Protein AF-A0A2D7UW13-F1 (afdb_monomer_lite)

pLDDT: mean 79.82, std 12.28, range [45.53, 96.19]

Foldseek 3Di:
DPLLPPQDKDWDWDCWPNDTFIWIDDSLAIAGPPCNPLVVLVVCVVVVHDRTLSNVLRVLSVLCVVVVQNLVQQQPDADDDPVVLVVLVVQLVCCVPVVDRPGPPVDDSVSSNSNSCNSVSDDVVVSNSSNNRD

Radius of gyration: 15.37 Å; chains: 1; bounding box: 37×36×39 Å

Sequence (134 aa):
MAWYDGVADSNFDVDCEGQRHTICWSNGEVVLKHHPDVQAEKTLVALGGRKPRCLEIFELWELAVSDGGFIEEWAPWYEADHQRRWWLKTALERLRSEGVQDFLFDLSRERAVRMGEVVTTLPHEFLDRAMATV

Secondary structure (DSSP, 8-state):
--TTTTPPPEEEEEEETTEEEEEEEETTEEEETT---HHHHHHHHHTTPPPPHHHHHHHHHHHHHHHSHHHHHHSSSSS--HHHHHHHHHHHHHHHHT----S-TTS-HHHHHHHHHHHHHS-HHHHHHHHTT-

Structure (mmCIF, N/CA/C/O backbone):
data_AF-A0A2D7UW13-F1
#
_entry.id   AF-A0A2D7UW13-F1
#
loop_
_atom_site.group_PDB
_atom_site.id
_atom_site.type_symbol
_atom_site.label_atom_id
_atom_site.label_alt_id
_atom_site.label_comp_id
_atom_site.label_asym_id
_atom_site.label_entity_id
_atom_site.label_seq_id
_atom_site.pdbx_PDB_ins_code
_atom_site.Cartn_x
_atom_site.Cartn_y
_atom_site.Cartn_z
_atom_site.occupancy
_atom_site.B_iso_or_equiv
_atom_site.auth_seq_id
_atom_site.auth_comp_id
_atom_site.auth_asym_id
_atom_site.auth_atom_id
_atom_site.pdbx_PDB_model_num
ATOM 1 N N . MET A 1 1 ? 18.816 10.238 6.638 1.00 60.81 1 MET A N 1
ATOM 2 C CA . MET A 1 1 ? 17.389 10.536 6.853 1.00 60.81 1 MET A CA 1
ATOM 3 C C . MET A 1 1 ? 16.616 9.425 6.196 1.00 60.81 1 MET A C 1
ATOM 5 O O . MET A 1 1 ? 17.061 8.955 5.151 1.00 60.81 1 MET A O 1
ATOM 9 N N . ALA A 1 2 ? 15.564 8.940 6.844 1.00 72.31 2 ALA A N 1
ATOM 10 C CA . ALA A 1 2 ? 14.667 8.008 6.188 1.00 72.31 2 ALA A CA 1
ATOM 11 C C . ALA A 1 2 ? 13.949 8.750 5.059 1.00 72.31 2 ALA A C 1
ATOM 13 O O . ALA A 1 2 ? 13.701 9.951 5.162 1.00 72.31 2 ALA A O 1
ATOM 14 N N . TRP A 1 3 ? 13.615 8.038 3.988 1.00 72.12 3 TRP A N 1
ATOM 15 C CA . TRP A 1 3 ? 12.959 8.634 2.829 1.00 72.12 3 TRP A CA 1
ATOM 16 C C . TRP A 1 3 ? 11.585 9.223 3.163 1.00 72.12 3 TRP A C 1
ATOM 18 O O . TRP A 1 3 ? 11.058 9.942 2.347 1.00 72.12 3 TRP A O 1
ATOM 28 N N . TYR A 1 4 ? 10.981 8.939 4.320 1.00 77.62 4 TYR A N 1
ATOM 29 C CA . TYR A 1 4 ? 9.686 9.487 4.742 1.00 77.62 4 TYR A CA 1
ATOM 30 C C . TYR A 1 4 ? 9.804 10.664 5.730 1.00 77.62 4 TYR A C 1
ATOM 32 O O . TYR A 1 4 ? 8.785 11.209 6.159 1.00 77.62 4 TYR A O 1
ATOM 40 N N . ASP A 1 5 ? 11.020 11.060 6.123 1.00 77.56 5 ASP A N 1
ATOM 41 C CA . ASP A 1 5 ? 11.228 12.143 7.088 1.00 77.56 5 ASP A CA 1
ATOM 42 C C . ASP A 1 5 ? 10.740 13.483 6.503 1.00 77.56 5 ASP A C 1
ATOM 44 O O . ASP A 1 5 ? 11.258 13.965 5.498 1.00 77.56 5 ASP A O 1
ATOM 48 N N . GLY A 1 6 ? 9.759 14.116 7.155 1.00 73.75 6 GLY A N 1
ATOM 49 C CA . GLY A 1 6 ? 9.213 15.414 6.732 1.00 73.75 6 GLY A CA 1
ATOM 50 C C . GLY A 1 6 ? 8.038 15.343 5.748 1.00 73.75 6 GLY A C 1
ATOM 51 O O . GLY A 1 6 ? 7.493 16.391 5.397 1.00 73.75 6 GLY A O 1
ATOM 52 N N . VAL A 1 7 ? 7.593 14.144 5.352 1.00 76.69 7 VAL A N 1
ATOM 53 C CA . VAL A 1 7 ? 6.324 13.968 4.627 1.00 76.69 7 VAL A CA 1
ATOM 54 C C . VAL A 1 7 ? 5.146 14.091 5.597 1.00 76.69 7 VAL A C 1
ATOM 56 O O . VAL A 1 7 ? 5.133 13.462 6.650 1.00 76.69 7 VAL A O 1
ATOM 59 N N . ALA A 1 8 ? 4.115 14.856 5.232 1.00 81.00 8 ALA A N 1
ATOM 60 C CA . ALA A 1 8 ? 2.897 14.965 6.034 1.00 81.00 8 ALA A CA 1
ATOM 61 C C . ALA A 1 8 ? 1.974 13.736 5.910 1.00 81.00 8 ALA A C 1
ATOM 63 O O . ALA A 1 8 ? 1.755 13.214 4.810 1.00 81.00 8 ALA A O 1
ATOM 64 N N . ASP A 1 9 ? 1.323 13.372 7.017 1.00 86.69 9 ASP A N 1
ATOM 65 C CA . ASP A 1 9 ? 0.338 12.287 7.095 1.00 86.69 9 ASP A CA 1
ATOM 66 C C . ASP A 1 9 ? -0.811 12.448 6.099 1.00 86.69 9 ASP A C 1
ATOM 68 O O . ASP A 1 9 ? -1.413 13.524 5.978 1.00 86.69 9 ASP A O 1
ATOM 72 N N . SER A 1 10 ? -1.165 11.360 5.416 1.00 86.19 10 SER A N 1
ATOM 73 C CA . SER A 1 10 ? -2.246 11.326 4.424 1.00 86.19 10 SER A CA 1
ATOM 74 C C . SER A 1 10 ? -3.387 10.441 4.883 1.00 86.19 10 SER A C 1
ATOM 76 O O . SER A 1 10 ? -3.158 9.424 5.523 1.00 86.19 10 SER A O 1
ATOM 78 N N . ASN A 1 11 ? -4.622 10.790 4.537 1.00 90.19 11 ASN A N 1
ATOM 79 C CA . ASN A 1 11 ? -5.783 9.956 4.825 1.00 90.19 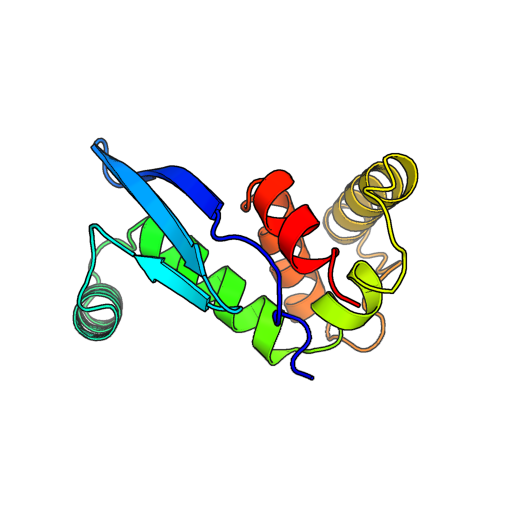11 ASN A CA 1
ATOM 80 C C . ASN A 1 11 ? -6.592 9.748 3.554 1.00 90.19 11 ASN A C 1
ATOM 82 O O . ASN A 1 11 ? -6.757 10.678 2.768 1.00 90.19 11 ASN A O 1
ATOM 86 N N . PHE A 1 12 ? -7.142 8.552 3.387 1.00 88.88 12 PHE A N 1
ATOM 87 C CA . PHE A 1 12 ? -8.101 8.276 2.329 1.00 88.88 12 PHE A CA 1
ATOM 88 C C . PHE A 1 12 ? -9.109 7.225 2.773 1.00 88.88 12 PHE A C 1
ATOM 90 O O . PHE A 1 12 ? -8.833 6.391 3.637 1.00 88.88 12 PHE A O 1
ATOM 97 N N . ASP A 1 13 ? -10.285 7.282 2.162 1.00 91.94 13 ASP A N 1
ATOM 98 C CA . ASP A 1 13 ? -11.377 6.376 2.474 1.00 91.94 13 ASP A CA 1
ATOM 99 C C . ASP A 1 13 ? -11.462 5.239 1.464 1.00 91.94 13 ASP A C 1
ATOM 101 O O . ASP A 1 13 ? -11.277 5.434 0.261 1.00 91.94 13 ASP A O 1
ATOM 105 N N . VAL A 1 14 ? -11.826 4.063 1.958 1.00 90.69 14 VAL A N 1
ATOM 106 C CA . VAL A 1 14 ? -12.067 2.868 1.155 1.00 90.69 14 VAL A CA 1
ATOM 107 C C . VAL A 1 14 ? -13.407 2.255 1.525 1.00 90.69 14 VAL A C 1
ATOM 109 O O . VAL A 1 14 ? -13.835 2.319 2.677 1.00 90.69 14 VAL A O 1
ATOM 112 N N . ASP A 1 15 ? -14.067 1.652 0.541 1.00 92.50 15 ASP A N 1
ATOM 113 C CA . ASP A 1 15 ? -15.203 0.774 0.803 1.00 92.50 15 ASP A CA 1
ATOM 114 C C . ASP A 1 15 ? -14.669 -0.580 1.282 1.00 92.50 15 ASP A C 1
ATOM 116 O O . ASP A 1 15 ? -14.005 -1.312 0.541 1.00 92.50 15 ASP A O 1
ATOM 120 N N . CYS A 1 16 ? -14.907 -0.874 2.553 1.00 93.00 16 CYS A N 1
ATOM 121 C CA . CYS A 1 16 ? -14.487 -2.083 3.224 1.00 93.00 16 CYS A CA 1
ATOM 122 C C . CYS A 1 16 ? -15.732 -2.788 3.757 1.00 93.00 16 CYS A C 1
ATOM 124 O O . CYS A 1 16 ? -16.351 -2.350 4.720 1.00 93.00 16 CYS A O 1
ATOM 126 N N . GLU A 1 17 ? -16.115 -3.878 3.091 1.00 89.00 17 GLU A N 1
ATOM 127 C CA . GLU A 1 17 ? -17.275 -4.694 3.476 1.00 89.00 17 GLU A CA 1
ATOM 128 C C . GLU A 1 17 ? -18.607 -3.915 3.527 1.00 89.00 17 GLU A C 1
ATOM 130 O O . GLU A 1 17 ? -19.511 -4.253 4.289 1.00 89.00 17 GLU A O 1
ATOM 135 N N . GLY A 1 18 ? -18.759 -2.889 2.680 1.00 89.44 18 GLY A N 1
ATOM 136 C CA . GLY A 1 18 ? -19.953 -2.044 2.634 1.00 89.44 18 GLY A CA 1
ATOM 137 C C . GLY A 1 18 ? -19.938 -0.897 3.647 1.00 89.44 18 GLY A C 1
ATOM 138 O O . GLY A 1 18 ? -20.933 -0.179 3.768 1.00 89.44 18 GLY A O 1
ATOM 139 N N . GLN A 1 19 ? -18.833 -0.711 4.374 1.00 92.88 19 GLN A N 1
ATOM 140 C CA . GLN A 1 19 ? -18.602 0.419 5.268 1.00 92.88 19 GLN A CA 1
ATOM 141 C C . GLN A 1 19 ? -17.433 1.270 4.778 1.00 92.88 19 GLN A C 1
ATOM 143 O O . GLN A 1 19 ? -16.452 0.777 4.227 1.00 92.88 19 GLN A O 1
ATOM 148 N N . ARG A 1 20 ? -17.529 2.584 4.993 1.00 94.88 20 ARG A N 1
ATOM 149 C CA . ARG A 1 20 ? -16.456 3.514 4.640 1.00 94.88 20 ARG A CA 1
ATOM 150 C C . ARG A 1 20 ? -15.410 3.524 5.749 1.00 94.88 20 ARG A C 1
ATOM 152 O O . ARG A 1 20 ? -15.687 4.022 6.836 1.00 94.88 20 ARG A O 1
ATOM 159 N N . HIS A 1 21 ? -14.226 2.991 5.471 1.00 95.69 21 HIS A N 1
ATOM 160 C CA . HIS A 1 21 ? -13.099 2.980 6.402 1.00 95.69 21 HIS A CA 1
ATOM 161 C C . HIS A 1 21 ? -12.035 3.981 5.966 1.00 95.69 21 HIS A C 1
ATOM 163 O O . HIS A 1 21 ? -11.656 4.026 4.799 1.00 95.69 21 HIS A O 1
ATOM 169 N N . THR A 1 22 ? -11.497 4.731 6.921 1.00 93.94 22 THR A N 1
ATOM 170 C CA . THR A 1 22 ? -10.343 5.607 6.699 1.00 93.94 22 THR A CA 1
ATOM 171 C C . THR A 1 22 ? -9.042 4.854 6.951 1.00 93.94 22 THR A C 1
ATOM 173 O O . THR A 1 22 ? -8.852 4.260 8.020 1.00 93.94 22 THR A O 1
ATOM 176 N N . ILE A 1 23 ? -8.137 4.935 5.980 1.00 93.00 23 ILE A N 1
ATOM 177 C CA . ILE A 1 23 ? -6.748 4.484 6.048 1.00 93.00 23 ILE A CA 1
ATOM 178 C C . ILE A 1 23 ? -5.857 5.718 6.179 1.00 93.00 23 ILE A C 1
ATOM 180 O O . ILE A 1 23 ? -6.089 6.727 5.513 1.00 93.00 23 ILE A O 1
ATOM 184 N N . CYS A 1 24 ? -4.853 5.643 7.049 1.00 91.75 24 CYS A N 1
ATOM 185 C CA . CYS A 1 24 ? -3.882 6.710 7.251 1.00 91.75 24 CYS A CA 1
ATOM 186 C C . CYS A 1 24 ? -2.505 6.250 6.788 1.00 91.75 24 CYS A C 1
ATOM 188 O O . CYS A 1 24 ? -2.118 5.117 7.035 1.00 91.75 24 CYS A O 1
ATOM 190 N N . TRP A 1 25 ? -1.760 7.137 6.154 1.00 88.75 25 TRP A N 1
ATOM 191 C CA . TRP A 1 25 ? -0.333 6.999 5.937 1.00 88.75 25 TRP A CA 1
ATOM 192 C C . TRP A 1 25 ? 0.400 7.930 6.886 1.00 88.75 25 TRP A C 1
ATOM 194 O O . TRP A 1 25 ? -0.003 9.088 7.003 1.00 88.75 25 TRP A O 1
ATOM 204 N N . SER A 1 26 ? 1.449 7.448 7.536 1.00 87.62 26 SER A N 1
ATOM 205 C CA . SER A 1 26 ? 2.269 8.240 8.452 1.00 87.62 26 SER A CA 1
ATOM 206 C C . SER A 1 26 ? 3.661 7.630 8.529 1.00 87.62 26 SER A C 1
ATOM 208 O O . SER A 1 26 ? 3.783 6.433 8.771 1.00 87.62 26 SER A O 1
ATOM 210 N N . ASN A 1 27 ? 4.706 8.446 8.373 1.00 85.12 27 ASN A N 1
ATOM 211 C CA . ASN A 1 27 ? 6.110 8.034 8.524 1.00 85.12 27 ASN A CA 1
ATOM 212 C C . ASN A 1 27 ? 6.483 6.750 7.754 1.00 85.12 27 ASN A C 1
ATOM 214 O O . ASN A 1 27 ? 7.133 5.862 8.297 1.00 85.12 27 ASN A O 1
ATOM 218 N N . GLY A 1 28 ? 6.046 6.625 6.497 1.00 81.75 28 GLY A N 1
ATOM 219 C CA . GLY A 1 28 ? 6.358 5.448 5.678 1.00 81.75 28 GLY A CA 1
ATOM 220 C C . GLY A 1 28 ? 5.491 4.218 5.957 1.00 81.75 28 GLY A C 1
ATOM 221 O O . GLY A 1 28 ? 5.679 3.196 5.303 1.00 81.75 28 GLY A O 1
ATOM 222 N N . GLU A 1 29 ? 4.515 4.301 6.861 1.00 87.31 29 GLU A N 1
ATOM 223 C CA . GLU A 1 29 ? 3.645 3.187 7.242 1.00 87.31 29 GLU A CA 1
ATOM 224 C C . GLU A 1 29 ? 2.173 3.460 6.916 1.00 87.31 29 GLU A C 1
ATOM 226 O O . GLU A 1 29 ? 1.703 4.600 6.930 1.00 87.31 29 GLU A O 1
ATOM 231 N N . VAL A 1 30 ? 1.422 2.385 6.656 1.00 90.50 30 VAL A N 1
ATOM 232 C CA . VAL A 1 30 ? -0.040 2.418 6.544 1.00 90.50 30 VAL A CA 1
ATOM 233 C C . VAL A 1 30 ? -0.659 1.993 7.869 1.00 90.50 30 VAL A C 1
ATOM 235 O O . VAL A 1 30 ? -0.412 0.901 8.366 1.00 90.50 30 VAL A O 1
ATOM 238 N N . VAL A 1 31 ? -1.529 2.836 8.410 1.00 92.31 31 VAL A N 1
ATOM 239 C CA . VAL A 1 31 ? -2.264 2.621 9.654 1.00 92.31 31 VAL A CA 1
ATOM 240 C C . VAL A 1 31 ? -3.745 2.409 9.345 1.00 92.31 31 VAL A C 1
ATOM 242 O O . VAL A 1 31 ? -4.424 3.272 8.777 1.00 92.31 31 VAL A O 1
ATOM 245 N N . LEU A 1 32 ? -4.273 1.258 9.765 1.00 94.19 32 LEU A N 1
ATOM 246 C CA . LEU A 1 32 ? -5.675 0.886 9.590 1.00 94.19 32 LEU A CA 1
ATOM 247 C C . LEU A 1 32 ? -6.506 1.316 10.806 1.00 94.19 32 LEU A C 1
ATOM 249 O O . LEU A 1 32 ? -6.680 0.561 11.757 1.00 94.19 32 LEU A O 1
ATOM 253 N N . LYS A 1 33 ? -7.071 2.530 10.776 1.00 92.31 33 LYS A N 1
ATOM 254 C CA . LYS A 1 33 ? -7.825 3.098 11.918 1.00 92.31 33 LYS A CA 1
ATOM 255 C C . LYS A 1 33 ? -9.022 2.247 12.362 1.00 92.31 33 LYS A C 1
ATOM 257 O O . LYS A 1 33 ? -9.385 2.267 13.533 1.00 92.31 33 LYS A O 1
ATOM 262 N N . HIS A 1 34 ? -9.622 1.519 11.424 1.00 92.88 34 HIS A N 1
ATOM 263 C CA . HIS A 1 34 ? -10.807 0.686 11.643 1.00 92.88 34 HIS A CA 1
ATOM 264 C C . HIS A 1 34 ? -10.464 -0.795 11.887 1.00 92.88 34 HIS A C 1
ATOM 266 O O . HIS A 1 34 ? -11.337 -1.561 12.276 1.00 92.88 34 HIS A O 1
ATOM 272 N N . HIS A 1 35 ? -9.194 -1.181 11.710 1.00 92.50 35 HIS A N 1
ATOM 273 C CA . HIS A 1 35 ? -8.674 -2.527 11.967 1.00 92.50 35 HIS A CA 1
ATOM 274 C C . HIS A 1 35 ? -7.357 -2.424 12.762 1.00 92.50 35 HIS A C 1
ATOM 276 O O . HIS A 1 35 ? -6.278 -2.621 12.200 1.00 92.50 35 HIS A O 1
ATOM 282 N N . PRO A 1 36 ? -7.414 -2.057 14.056 1.00 90.88 36 PRO A N 1
ATOM 283 C CA . PRO A 1 36 ? -6.216 -1.756 14.841 1.00 90.88 36 PRO A CA 1
ATOM 284 C C . PRO A 1 36 ? -5.334 -2.985 15.106 1.00 90.88 36 PRO A C 1
ATOM 286 O O . PRO A 1 36 ? -4.134 -2.832 15.319 1.00 90.88 36 PRO A O 1
ATOM 289 N N . ASP A 1 37 ? -5.905 -4.193 15.077 1.00 94.19 37 ASP A N 1
ATOM 290 C CA . ASP A 1 37 ? -5.163 -5.448 15.208 1.00 94.19 37 ASP A CA 1
ATOM 291 C C . ASP A 1 37 ? -5.023 -6.141 13.848 1.00 94.19 37 ASP A C 1
ATOM 293 O O . ASP A 1 37 ? -5.788 -7.029 13.470 1.00 94.19 37 ASP A O 1
ATOM 297 N N . VAL A 1 38 ? -4.004 -5.722 13.101 1.00 94.00 38 VAL A N 1
ATOM 298 C CA . VAL A 1 38 ? -3.687 -6.279 11.781 1.00 94.00 38 VAL A CA 1
ATOM 299 C C . VAL A 1 38 ? -3.388 -7.781 11.852 1.00 94.00 38 VAL A C 1
ATOM 301 O O . VAL A 1 38 ? -3.686 -8.514 10.909 1.00 94.00 38 VAL A O 1
ATOM 304 N N . GLN A 1 39 ? -2.803 -8.267 12.951 1.00 93.88 39 GLN A N 1
ATOM 305 C CA . GLN A 1 39 ? -2.449 -9.682 13.080 1.00 93.88 39 GLN A CA 1
ATOM 306 C C . GLN A 1 39 ? -3.686 -10.551 13.308 1.00 93.88 39 GLN A C 1
ATOM 308 O O . GLN A 1 39 ? -3.778 -11.645 12.741 1.00 93.88 39 GLN A O 1
ATOM 313 N N . ALA A 1 40 ? -4.665 -10.057 14.068 1.00 94.25 40 ALA A N 1
ATOM 314 C CA . ALA A 1 40 ? -5.966 -10.703 14.184 1.00 94.25 40 ALA A CA 1
ATOM 315 C C . ALA A 1 40 ? -6.668 -10.797 12.821 1.00 94.25 40 ALA A C 1
ATOM 317 O O . ALA A 1 40 ? -7.135 -11.876 12.457 1.00 94.25 40 ALA A O 1
ATOM 318 N N . GLU A 1 41 ? -6.662 -9.724 12.023 1.00 95.19 41 GLU A N 1
ATOM 319 C CA . GLU A 1 41 ? -7.238 -9.737 10.668 1.00 95.19 41 GLU A CA 1
ATOM 320 C C . GLU A 1 41 ? -6.531 -10.743 9.749 1.00 95.19 41 GLU A C 1
ATOM 322 O O . GLU A 1 41 ? -7.181 -11.577 9.114 1.00 95.19 41 GLU A O 1
ATOM 327 N N . LYS A 1 42 ? -5.189 -10.742 9.728 1.00 94.88 42 LYS A N 1
ATOM 328 C CA . LYS A 1 42 ? -4.393 -11.733 8.978 1.00 94.88 42 LYS A CA 1
ATOM 329 C C . LYS A 1 42 ? -4.741 -13.166 9.407 1.00 94.88 42 LYS A C 1
ATOM 331 O O . LYS A 1 42 ? -4.862 -14.051 8.559 1.00 94.88 42 LYS A O 1
ATOM 336 N N . THR A 1 43 ? -4.963 -13.393 10.704 1.00 96.19 43 THR A N 1
ATOM 337 C CA . THR A 1 43 ? -5.367 -14.700 11.247 1.00 96.19 43 THR A CA 1
ATOM 338 C C . THR A 1 43 ? -6.764 -15.101 10.777 1.00 96.19 43 THR A C 1
ATOM 340 O O . THR A 1 43 ? -6.948 -16.229 10.323 1.00 96.19 43 THR A O 1
ATOM 343 N N . LEU A 1 44 ? -7.745 -14.195 10.829 1.00 94.50 44 LEU A N 1
ATOM 344 C CA . LEU A 1 44 ? -9.105 -14.459 10.346 1.00 94.50 44 LEU A CA 1
ATOM 345 C C . LEU A 1 44 ? -9.109 -14.837 8.864 1.00 94.50 44 LEU A C 1
ATOM 347 O O . LEU A 1 44 ? -9.753 -15.815 8.485 1.00 94.50 44 LEU A O 1
ATOM 351 N N . VAL A 1 45 ? -8.336 -14.127 8.042 1.00 95.75 45 VAL A N 1
ATOM 352 C CA . VAL A 1 45 ? -8.170 -14.451 6.617 1.00 95.75 45 VAL A CA 1
ATOM 353 C C . VAL A 1 45 ? -7.538 -15.828 6.427 1.00 95.75 45 VAL A C 1
ATOM 355 O O . VAL A 1 45 ? -8.030 -16.621 5.626 1.00 95.75 45 VAL A O 1
ATOM 358 N N . ALA A 1 46 ? -6.491 -16.158 7.188 1.00 94.75 46 ALA A N 1
ATOM 359 C CA . ALA A 1 46 ? -5.854 -17.475 7.127 1.00 94.75 46 ALA A CA 1
ATOM 360 C C . ALA A 1 46 ? -6.808 -18.621 7.516 1.00 94.75 46 ALA A C 1
ATOM 362 O O . ALA A 1 46 ? -6.686 -19.731 6.999 1.00 94.75 46 ALA A O 1
ATOM 363 N N . LEU A 1 47 ? -7.786 -18.347 8.383 1.00 95.88 47 LEU A N 1
ATOM 364 C CA . LEU A 1 47 ? -8.844 -19.283 8.775 1.00 95.88 47 LEU A CA 1
ATOM 365 C C . LEU A 1 47 ? -10.011 -19.353 7.767 1.00 95.88 47 LEU A C 1
ATOM 367 O O . LEU A 1 47 ? -11.000 -20.038 8.027 1.00 95.88 47 LEU A O 1
ATOM 371 N N . GLY A 1 48 ? -9.904 -18.682 6.616 1.00 94.56 48 GLY A N 1
ATOM 372 C CA . GLY A 1 48 ? -10.919 -18.675 5.556 1.00 94.56 48 GLY A CA 1
ATOM 373 C C . GLY A 1 48 ? -11.916 -17.517 5.639 1.00 94.56 48 GLY A C 1
ATOM 374 O O . GLY A 1 48 ? -12.906 -17.510 4.907 1.00 94.56 48 GLY A O 1
ATOM 375 N N . GLY A 1 49 ? -11.675 -16.540 6.516 1.00 92.94 49 GLY A N 1
ATOM 376 C CA . GLY A 1 49 ? -12.415 -15.283 6.551 1.00 92.94 49 GLY A CA 1
ATOM 377 C C . GLY A 1 49 ? -12.222 -14.464 5.273 1.00 92.94 49 GLY A C 1
ATOM 378 O O . GLY A 1 49 ? -11.249 -14.627 4.532 1.00 92.94 49 GLY A O 1
ATOM 379 N N . ARG A 1 50 ? -13.164 -13.555 5.006 1.00 92.06 50 ARG A N 1
ATOM 380 C CA . ARG A 1 50 ? -13.033 -12.609 3.897 1.00 92.06 50 ARG A CA 1
ATOM 381 C C . ARG A 1 50 ? -11.892 -11.640 4.197 1.00 92.06 50 ARG A C 1
ATOM 383 O O . ARG A 1 50 ? -11.755 -11.181 5.322 1.00 92.06 50 ARG A O 1
ATOM 390 N N . LYS A 1 51 ? -11.096 -11.315 3.178 1.00 93.75 51 LYS A N 1
ATOM 391 C CA . LYS A 1 51 ? -10.051 -10.299 3.286 1.00 93.75 51 LYS A CA 1
ATOM 392 C C . LYS A 1 51 ? -10.660 -8.893 3.219 1.00 93.75 51 LYS A C 1
ATOM 394 O O . LYS A 1 51 ? -11.277 -8.573 2.199 1.00 93.75 51 LYS A O 1
ATOM 399 N N . PRO A 1 52 ? -10.499 -8.052 4.257 1.00 93.56 52 PRO A N 1
ATOM 400 C CA . PRO A 1 52 ? -10.961 -6.671 4.208 1.00 93.56 52 PRO A CA 1
ATOM 401 C C . PRO A 1 52 ? -10.136 -5.857 3.206 1.00 93.56 52 PRO A C 1
ATOM 403 O O . PRO A 1 52 ? -8.915 -6.021 3.117 1.00 93.56 52 PRO A O 1
ATOM 406 N N . ARG A 1 53 ? -10.768 -4.907 2.505 1.00 92.12 53 ARG A N 1
ATOM 407 C CA . ARG A 1 53 ? -10.072 -4.020 1.550 1.00 92.12 53 ARG A CA 1
ATOM 408 C C . ARG A 1 53 ? -8.961 -3.210 2.223 1.00 92.12 53 ARG A C 1
ATOM 410 O O . ARG A 1 53 ? -7.919 -2.967 1.620 1.00 92.12 53 ARG A O 1
ATOM 417 N N . CYS A 1 54 ? -9.158 -2.833 3.486 1.00 93.62 54 CYS A N 1
ATOM 418 C CA . CYS A 1 54 ? -8.129 -2.190 4.299 1.00 93.62 54 CYS A CA 1
ATOM 419 C C . CYS A 1 54 ? -6.865 -3.049 4.435 1.00 93.62 54 CYS A C 1
ATOM 421 O O . CYS A 1 54 ? -5.761 -2.530 4.285 1.00 93.62 54 CYS A O 1
ATOM 423 N N . LEU A 1 55 ? -7.021 -4.355 4.671 1.00 94.25 55 LEU A N 1
ATOM 424 C CA . LEU A 1 55 ? -5.894 -5.273 4.812 1.00 94.25 55 LEU A CA 1
ATOM 425 C C . LEU A 1 55 ? -5.186 -5.519 3.472 1.00 94.25 55 LEU A C 1
ATOM 427 O O . LEU A 1 55 ? -3.963 -5.595 3.442 1.00 94.25 55 LEU A O 1
ATOM 431 N N . GLU A 1 56 ? -5.928 -5.595 2.362 1.00 91.12 56 GLU A N 1
ATOM 432 C CA . GLU A 1 56 ? -5.330 -5.675 1.018 1.00 91.12 56 GLU A CA 1
ATOM 433 C C . GLU A 1 56 ? -4.395 -4.493 0.749 1.00 91.12 56 GLU A C 1
ATOM 435 O O . GLU A 1 56 ? -3.273 -4.675 0.290 1.00 91.12 56 GLU A O 1
ATOM 440 N N . ILE A 1 57 ? -4.844 -3.282 1.075 1.00 90.19 57 ILE A N 1
ATOM 441 C CA . ILE A 1 57 ? -4.069 -2.055 0.878 1.00 90.19 57 ILE A CA 1
ATOM 442 C C . ILE A 1 57 ? -2.843 -2.015 1.789 1.00 90.19 57 ILE A C 1
ATOM 444 O O . ILE A 1 57 ? -1.761 -1.648 1.333 1.00 90.19 57 ILE A O 1
ATOM 448 N N . PHE A 1 58 ? -2.996 -2.423 3.048 1.00 91.75 58 PHE A N 1
ATOM 449 C CA . PHE A 1 58 ? -1.879 -2.527 3.982 1.00 91.75 58 PHE A CA 1
ATOM 450 C C . PHE A 1 58 ? -0.789 -3.469 3.460 1.00 91.75 58 PHE A C 1
ATOM 452 O O . PHE A 1 58 ? 0.370 -3.076 3.379 1.00 91.75 58 PHE A O 1
ATOM 459 N N . GLU A 1 59 ? -1.154 -4.680 3.038 1.00 90.56 59 GLU A N 1
ATOM 460 C CA . GLU A 1 59 ? -0.183 -5.649 2.519 1.00 90.56 59 GLU A CA 1
ATOM 461 C C . GLU A 1 59 ? 0.453 -5.206 1.197 1.00 90.56 59 GLU A C 1
ATOM 463 O O . GLU A 1 59 ? 1.640 -5.447 0.975 1.00 90.56 59 GLU A O 1
ATOM 468 N N . LEU A 1 60 ? -0.314 -4.552 0.317 1.00 86.62 60 LEU A N 1
ATOM 469 C CA . LEU A 1 60 ? 0.220 -3.972 -0.916 1.00 86.62 60 LEU A CA 1
ATOM 470 C C . LEU A 1 60 ? 1.283 -2.911 -0.613 1.00 86.62 60 LEU A C 1
ATOM 472 O O . LEU A 1 60 ? 2.321 -2.880 -1.273 1.00 86.62 60 LEU A O 1
ATOM 476 N N . TRP A 1 61 ? 1.054 -2.077 0.401 1.00 87.25 61 TRP A N 1
ATOM 477 C CA . TRP A 1 61 ? 2.041 -1.102 0.851 1.00 87.25 61 TRP A CA 1
ATOM 478 C C . TRP A 1 61 ? 3.272 -1.754 1.489 1.00 87.25 61 TRP A C 1
ATOM 480 O O . TRP A 1 61 ? 4.391 -1.406 1.117 1.00 87.25 61 TRP A O 1
ATOM 490 N N . GLU A 1 62 ? 3.096 -2.733 2.389 1.00 87.56 62 GLU A N 1
ATOM 491 C CA . GLU A 1 62 ? 4.220 -3.493 2.966 1.00 87.56 62 GLU A CA 1
ATOM 492 C C . GLU A 1 62 ? 5.095 -4.095 1.859 1.00 87.56 62 GLU A C 1
ATOM 494 O O . GLU A 1 62 ? 6.324 -4.012 1.911 1.00 87.56 62 GLU A O 1
ATOM 499 N N . LEU A 1 63 ? 4.463 -4.655 0.824 1.00 81.75 63 LEU A N 1
ATOM 500 C CA . LEU A 1 63 ? 5.164 -5.220 -0.318 1.00 81.75 63 LEU A CA 1
ATOM 501 C C . LEU A 1 63 ? 5.955 -4.146 -1.081 1.00 81.75 63 LEU A C 1
ATOM 503 O O . LEU A 1 63 ? 7.118 -4.384 -1.402 1.00 81.75 63 LEU A O 1
ATOM 507 N N . ALA A 1 64 ? 5.352 -2.980 -1.332 1.00 78.56 64 ALA A N 1
ATOM 508 C CA . ALA A 1 64 ? 5.986 -1.869 -2.042 1.00 78.56 64 ALA A CA 1
ATOM 509 C C . ALA A 1 64 ? 7.233 -1.344 -1.317 1.00 78.56 64 ALA A C 1
ATOM 511 O O . ALA A 1 64 ? 8.272 -1.136 -1.938 1.00 78.56 64 ALA A O 1
ATOM 512 N N . VAL A 1 65 ? 7.155 -1.186 0.007 1.00 79.00 65 VAL A N 1
ATOM 513 C CA . VAL A 1 65 ? 8.285 -0.707 0.817 1.00 79.00 65 VAL A CA 1
ATOM 514 C C . VAL A 1 65 ? 9.367 -1.781 0.967 1.00 79.00 65 VAL A C 1
ATOM 516 O O . VAL A 1 65 ? 10.551 -1.458 0.933 1.00 79.00 65 VAL A O 1
ATOM 519 N N . SER A 1 66 ? 8.987 -3.059 1.102 1.00 80.56 66 SER A N 1
ATOM 520 C CA . SER A 1 66 ? 9.942 -4.167 1.289 1.00 80.56 66 SER A CA 1
ATOM 521 C C . SER A 1 66 ? 10.873 -4.392 0.100 1.00 80.56 66 SER A C 1
ATOM 523 O O . SER A 1 66 ? 11.960 -4.945 0.256 1.00 80.56 66 SER A O 1
ATOM 525 N N . ASP A 1 67 ? 10.423 -4.004 -1.088 1.00 71.75 67 ASP A N 1
ATOM 526 C CA . ASP A 1 67 ? 11.128 -4.267 -2.328 1.00 71.75 67 ASP A CA 1
ATOM 527 C C . ASP A 1 67 ? 12.203 -3.220 -2.638 1.00 71.75 67 ASP A C 1
ATOM 529 O O . ASP A 1 67 ? 13.175 -3.536 -3.315 1.00 71.75 67 ASP A O 1
ATOM 533 N N . GLY A 1 68 ? 12.076 -2.001 -2.103 1.00 63.12 68 GLY A N 1
ATOM 534 C CA . GLY A 1 68 ? 13.031 -0.905 -2.300 1.00 63.12 68 GLY A CA 1
ATOM 535 C C . GLY A 1 68 ? 13.004 -0.325 -3.717 1.00 63.12 68 GLY A C 1
ATOM 536 O O . GLY A 1 68 ? 12.807 0.878 -3.863 1.00 63.12 68 GLY A O 1
ATOM 537 N N . GLY A 1 69 ? 13.080 -1.173 -4.748 1.00 65.00 69 GLY A N 1
ATOM 538 C CA . GLY A 1 69 ? 13.053 -0.808 -6.167 1.00 65.00 69 GLY A CA 1
ATOM 539 C C . GLY A 1 69 ? 11.796 -0.040 -6.567 1.00 65.00 69 GLY A C 1
ATOM 540 O O . GLY A 1 69 ? 11.867 0.904 -7.347 1.00 65.00 69 GLY A O 1
ATOM 541 N N . PHE A 1 70 ? 10.643 -0.342 -5.960 1.00 69.38 70 PHE A N 1
ATOM 542 C CA . PHE A 1 70 ? 9.445 0.477 -6.153 1.00 69.38 70 PHE A CA 1
ATOM 543 C C . PHE A 1 70 ? 9.598 1.900 -5.609 1.00 69.38 70 PHE A C 1
ATOM 545 O O . PHE A 1 70 ? 9.097 2.821 -6.221 1.00 69.38 70 PHE A O 1
ATOM 552 N N . ILE A 1 71 ? 10.277 2.141 -4.493 1.00 64.81 71 ILE A N 1
ATOM 553 C CA . ILE A 1 71 ? 10.484 3.523 -4.032 1.00 64.81 71 ILE A CA 1
ATOM 554 C C . ILE A 1 71 ? 11.592 4.175 -4.864 1.00 64.81 71 ILE A C 1
ATOM 556 O O . ILE A 1 71 ? 11.447 5.316 -5.283 1.00 64.81 71 ILE A O 1
ATOM 560 N N . GLU A 1 72 ? 12.663 3.447 -5.170 1.00 62.28 72 GLU A N 1
ATOM 561 C CA . GLU A 1 72 ? 13.819 3.953 -5.919 1.00 62.28 72 GLU A CA 1
ATOM 562 C C . GLU A 1 72 ? 13.546 4.227 -7.401 1.00 62.28 72 GLU A C 1
ATOM 564 O O . GLU A 1 72 ? 14.173 5.107 -7.963 1.00 62.28 72 GLU A O 1
ATOM 569 N N . GLU A 1 73 ? 12.624 3.539 -8.067 1.00 65.00 73 GLU A N 1
ATOM 570 C CA . GLU A 1 73 ? 12.236 3.882 -9.447 1.00 65.00 73 GLU A CA 1
ATOM 571 C C . GLU A 1 73 ? 11.261 5.072 -9.484 1.00 65.00 73 GLU A C 1
ATOM 573 O O . GLU A 1 73 ? 11.167 5.801 -10.476 1.00 65.00 73 GLU A O 1
ATOM 578 N N . TRP A 1 74 ? 10.531 5.284 -8.386 1.00 61.81 74 TRP A N 1
ATOM 579 C CA . TRP A 1 74 ? 9.404 6.213 -8.314 1.00 61.81 74 TRP A CA 1
ATOM 580 C C . TRP A 1 74 ? 9.748 7.559 -7.702 1.00 61.81 74 TRP A C 1
ATOM 582 O O . TRP A 1 74 ? 9.339 8.596 -8.215 1.00 61.81 74 TRP A O 1
ATOM 592 N N . ALA A 1 75 ? 10.489 7.544 -6.607 1.00 53.88 75 ALA A N 1
ATOM 593 C CA . ALA A 1 75 ? 10.815 8.704 -5.810 1.00 53.88 75 ALA A CA 1
ATOM 594 C C . ALA A 1 75 ? 12.003 9.574 -6.292 1.00 53.88 75 ALA A C 1
ATOM 596 O O . ALA A 1 75 ? 12.058 10.711 -5.843 1.00 53.88 75 ALA A O 1
ATOM 597 N N . PRO A 1 76 ? 12.913 9.192 -7.222 1.00 56.41 76 PRO A N 1
ATOM 598 C CA . PRO A 1 76 ? 14.086 10.034 -7.521 1.00 56.41 76 PRO A CA 1
ATOM 599 C C . PRO A 1 76 ? 13.793 11.363 -8.220 1.00 56.41 76 PRO A C 1
ATOM 601 O O . PRO A 1 76 ? 14.718 12.120 -8.514 1.00 56.41 76 PRO A O 1
ATOM 604 N N . TRP A 1 77 ? 12.544 11.617 -8.603 1.00 52.97 77 TRP A N 1
ATOM 605 C CA . TRP A 1 77 ? 12.188 12.718 -9.485 1.00 52.97 77 TRP A CA 1
ATOM 606 C C . TRP A 1 77 ? 11.157 13.582 -8.780 1.00 52.97 77 TRP A C 1
ATOM 608 O O . TRP A 1 77 ? 9.968 13.273 -8.762 1.00 52.97 77 TRP A O 1
ATOM 618 N N . TYR A 1 78 ? 11.658 14.648 -8.164 1.00 45.53 78 TYR A N 1
ATOM 619 C CA . TYR A 1 78 ? 10.855 15.637 -7.462 1.00 45.53 78 TYR A CA 1
ATOM 620 C C . TYR A 1 78 ? 9.786 16.232 -8.393 1.00 45.53 78 TYR A C 1
ATOM 622 O O . TYR A 1 78 ? 10.085 16.624 -9.521 1.00 45.53 78 TYR A O 1
ATOM 630 N N . GLU A 1 79 ? 8.569 16.338 -7.857 1.00 52.34 79 GLU A N 1
ATOM 631 C CA . GLU A 1 79 ? 7.287 16.666 -8.502 1.00 52.34 79 GLU A CA 1
ATOM 632 C C . GLU A 1 79 ? 6.544 15.493 -9.165 1.00 52.34 79 GLU A C 1
ATOM 634 O O . GLU A 1 79 ? 7.100 14.635 -9.846 1.00 52.34 79 GLU A O 1
ATOM 639 N N . ALA A 1 80 ? 5.223 15.490 -8.965 1.00 53.19 80 ALA A N 1
ATOM 640 C CA . ALA A 1 80 ? 4.271 14.596 -9.606 1.00 53.19 80 ALA A CA 1
ATOM 641 C C . ALA A 1 80 ? 4.330 14.732 -11.140 1.00 53.19 80 ALA A C 1
ATOM 643 O O . ALA A 1 80 ? 3.575 15.486 -11.754 1.00 53.19 80 ALA A O 1
ATOM 644 N N . ASP A 1 81 ? 5.225 13.981 -11.775 1.00 60.75 81 ASP A N 1
ATOM 645 C CA . ASP A 1 81 ? 5.357 13.960 -13.223 1.00 60.75 81 ASP A CA 1
ATOM 646 C C . ASP A 1 81 ? 4.173 13.199 -13.849 1.00 60.75 81 ASP A C 1
ATOM 648 O O . ASP A 1 81 ? 4.106 11.964 -13.899 1.00 60.75 81 ASP A O 1
ATOM 652 N N . HIS A 1 82 ? 3.202 13.968 -14.346 1.00 62.00 82 HIS A N 1
ATOM 653 C CA . HIS A 1 82 ? 2.034 13.453 -15.056 1.00 62.00 82 HIS A CA 1
ATOM 654 C C . HIS A 1 82 ? 2.405 12.581 -16.265 1.00 62.00 82 HIS A C 1
ATOM 656 O O . HIS A 1 82 ? 1.657 11.652 -16.588 1.00 62.00 82 HIS A O 1
ATOM 662 N N . GLN A 1 83 ? 3.538 12.846 -16.926 1.00 64.88 83 GLN A N 1
ATOM 663 C CA . GLN A 1 83 ? 4.012 12.012 -18.026 1.00 64.88 83 GLN A CA 1
ATOM 664 C C . GLN A 1 83 ? 4.465 10.657 -17.492 1.00 64.88 83 GLN A C 1
ATOM 666 O O . GLN A 1 83 ? 3.989 9.642 -17.993 1.00 64.88 83 GLN A O 1
ATOM 671 N N . ARG A 1 84 ? 5.270 10.598 -16.426 1.00 63.41 84 ARG A N 1
ATOM 672 C CA . ARG A 1 84 ? 5.664 9.315 -15.811 1.00 63.41 84 ARG A CA 1
ATOM 673 C C . ARG A 1 84 ? 4.480 8.454 -15.394 1.00 63.41 84 ARG A C 1
ATOM 675 O O . ARG A 1 84 ? 4.499 7.253 -15.642 1.00 63.41 84 ARG A O 1
ATOM 682 N N . ARG A 1 85 ? 3.415 9.038 -14.837 1.00 65.19 85 ARG A N 1
ATOM 683 C CA . ARG A 1 85 ? 2.191 8.275 -14.513 1.00 65.19 85 ARG A CA 1
ATOM 684 C C . ARG A 1 85 ? 1.535 7.675 -15.749 1.00 65.19 85 ARG A C 1
ATOM 686 O O . ARG A 1 85 ? 1.067 6.539 -15.712 1.00 65.19 85 ARG A O 1
ATOM 693 N N . TRP A 1 86 ? 1.486 8.437 -16.839 1.00 67.06 86 TRP A N 1
ATOM 694 C CA . TRP A 1 86 ? 0.961 7.947 -18.109 1.00 67.06 86 TRP A CA 1
ATOM 695 C C . TRP A 1 86 ? 1.837 6.823 -18.681 1.00 67.06 86 TRP A C 1
ATOM 697 O O . TRP A 1 86 ? 1.310 5.790 -19.099 1.00 67.06 86 TRP A O 1
ATOM 707 N N . TRP A 1 87 ? 3.163 6.981 -18.623 1.00 70.44 87 TRP A N 1
ATOM 708 C CA . TRP A 1 87 ? 4.127 5.956 -19.028 1.00 70.44 87 TRP A CA 1
ATOM 709 C C . TRP A 1 87 ? 4.012 4.698 -18.175 1.00 70.44 87 TRP A C 1
ATOM 711 O O . TRP A 1 87 ? 3.969 3.609 -18.735 1.00 70.44 87 TRP A O 1
ATOM 721 N N . LEU A 1 88 ? 3.862 4.823 -16.855 1.00 72.25 88 LEU A N 1
ATOM 722 C CA . LEU A 1 88 ? 3.612 3.672 -16.001 1.00 72.25 88 LEU A CA 1
ATOM 723 C C . LEU A 1 88 ? 2.305 2.997 -16.381 1.00 72.25 88 LEU A C 1
ATOM 725 O O . LEU A 1 88 ? 2.292 1.784 -16.542 1.00 72.25 88 LEU A O 1
ATOM 729 N N . LYS A 1 89 ? 1.192 3.735 -16.437 1.00 72.88 89 LYS A N 1
ATOM 730 C CA . LYS A 1 89 ? -0.109 3.118 -16.710 1.00 72.88 89 LYS A CA 1
ATOM 731 C C . LYS A 1 89 ? -0.031 2.298 -17.999 1.00 72.88 89 LYS A C 1
ATOM 733 O O . LYS A 1 89 ? -0.471 1.154 -18.022 1.00 72.88 89 LYS A O 1
ATOM 738 N N . THR A 1 90 ? 0.639 2.851 -19.008 1.00 78.56 90 THR A N 1
ATOM 739 C CA . THR A 1 90 ? 0.945 2.169 -20.266 1.00 78.56 90 THR A CA 1
ATOM 740 C C . THR A 1 90 ? 1.855 0.951 -20.057 1.00 78.56 90 THR A C 1
ATOM 742 O O . THR A 1 90 ? 1.536 -0.130 -20.536 1.00 78.56 90 THR A O 1
ATOM 745 N N . ALA A 1 91 ? 2.954 1.071 -19.310 1.00 78.06 91 ALA A N 1
ATOM 746 C CA . ALA A 1 91 ? 3.875 -0.030 -19.017 1.00 78.06 91 ALA A CA 1
ATOM 747 C C . ALA A 1 91 ? 3.214 -1.167 -18.214 1.00 78.06 91 ALA A C 1
ATOM 749 O O . ALA A 1 91 ? 3.479 -2.338 -18.463 1.00 78.06 91 ALA A O 1
ATOM 750 N N . LEU A 1 92 ? 2.303 -0.849 -17.293 1.00 77.00 92 LEU A N 1
ATOM 751 C CA . LEU A 1 92 ? 1.496 -1.814 -16.545 1.00 77.00 92 LEU A CA 1
ATOM 752 C C . LEU A 1 92 ? 0.465 -2.510 -17.414 1.00 77.00 92 LEU A C 1
ATOM 754 O O . LEU A 1 92 ? 0.255 -3.717 -17.278 1.00 77.00 92 LEU A O 1
ATOM 758 N N . GLU A 1 93 ? -0.184 -1.756 -18.297 1.00 79.75 93 GLU A N 1
ATOM 759 C CA . GLU A 1 93 ? -1.087 -2.317 -19.292 1.00 79.75 93 GLU A CA 1
ATOM 760 C C . GLU A 1 93 ? -0.325 -3.289 -20.192 1.00 79.75 93 GLU A C 1
ATOM 762 O O . GLU A 1 93 ? -0.759 -4.431 -20.317 1.00 79.75 93 GLU A O 1
ATOM 767 N N . ARG A 1 94 ? 0.855 -2.910 -20.697 1.00 82.88 94 ARG A N 1
ATOM 768 C CA . ARG A 1 94 ? 1.726 -3.773 -21.513 1.00 82.88 94 ARG A CA 1
ATOM 769 C C . ARG A 1 94 ? 2.271 -4.977 -20.748 1.00 82.88 94 ARG A C 1
ATOM 771 O O . ARG A 1 94 ? 2.274 -6.085 -21.281 1.00 82.88 94 ARG A O 1
ATOM 778 N N . LEU A 1 95 ? 2.649 -4.823 -19.480 1.00 83.19 95 LEU A N 1
ATOM 779 C CA . LEU A 1 95 ? 3.055 -5.946 -18.629 1.00 83.19 95 LEU A CA 1
ATOM 780 C C . LEU A 1 95 ? 1.925 -6.973 -18.487 1.00 83.19 95 LEU A C 1
ATOM 782 O O . LEU A 1 95 ? 2.166 -8.185 -18.500 1.00 83.19 95 LEU A O 1
ATOM 786 N N . ARG A 1 96 ? 0.683 -6.490 -18.386 1.00 79.94 96 ARG A N 1
ATOM 787 C CA . ARG A 1 96 ? -0.515 -7.319 -18.242 1.00 79.94 96 ARG A CA 1
ATOM 788 C C . ARG A 1 96 ? -0.960 -7.956 -19.560 1.00 79.94 96 ARG A C 1
ATOM 790 O O . ARG A 1 96 ? -1.312 -9.132 -19.556 1.00 79.94 96 ARG A O 1
ATOM 797 N N . SER A 1 97 ? -0.977 -7.202 -20.658 1.00 84.44 97 SER A N 1
ATOM 798 C CA . SER A 1 97 ? -1.521 -7.633 -21.955 1.00 84.44 97 SER A CA 1
AT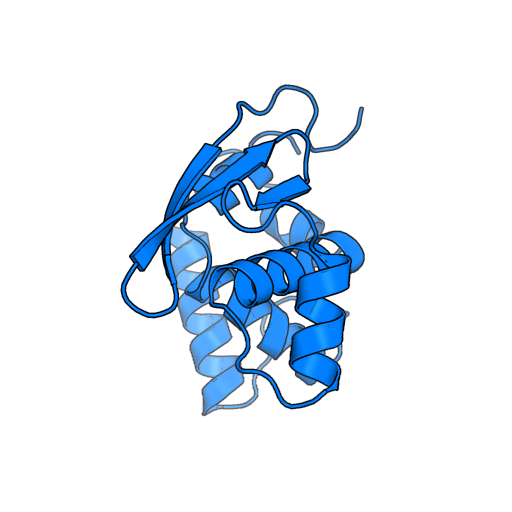OM 799 C C . SER A 1 97 ? -0.491 -8.334 -22.841 1.00 84.44 97 SER A C 1
ATOM 801 O O . SER A 1 97 ? -0.811 -9.331 -23.482 1.00 84.44 97 SER A O 1
ATOM 803 N N . GLU A 1 98 ? 0.741 -7.830 -22.868 1.00 87.00 98 GLU A N 1
ATOM 804 C CA . GLU A 1 98 ? 1.816 -8.255 -23.773 1.00 87.00 98 GLU A CA 1
ATOM 805 C C . GLU A 1 98 ? 2.923 -9.020 -23.032 1.00 87.00 98 GLU A C 1
ATOM 807 O O . GLU A 1 98 ? 3.707 -9.739 -23.648 1.00 87.00 98 GLU A O 1
ATOM 812 N N . GLY A 1 99 ? 2.996 -8.894 -21.703 1.00 81.88 99 GLY A N 1
ATOM 813 C CA . GLY A 1 99 ? 4.074 -9.470 -20.898 1.00 81.88 99 GLY A CA 1
ATOM 814 C C . GLY A 1 99 ? 5.402 -8.728 -21.007 1.00 81.88 99 GLY A C 1
ATOM 815 O O . GLY A 1 99 ? 6.421 -9.264 -20.577 1.00 81.88 99 GLY A O 1
ATOM 816 N N . VAL A 1 100 ? 5.387 -7.519 -21.567 1.00 85.12 100 VAL A N 1
ATOM 817 C CA . VAL A 1 100 ? 6.560 -6.651 -21.673 1.00 85.12 100 VAL A CA 1
ATOM 818 C C . VAL A 1 100 ? 6.741 -5.899 -20.358 1.00 85.12 100 VAL A C 1
ATOM 820 O O . VAL A 1 100 ? 5.834 -5.210 -19.903 1.00 85.12 100 VAL A O 1
ATOM 823 N N . GLN A 1 101 ? 7.909 -6.043 -19.742 1.00 82.12 101 GLN A N 1
ATOM 824 C CA . GLN A 1 101 ? 8.269 -5.362 -18.502 1.00 82.12 101 GLN A CA 1
ATOM 825 C C . GLN A 1 101 ? 9.190 -4.193 -18.849 1.00 82.12 101 GLN A C 1
ATOM 827 O O . GLN A 1 101 ? 10.363 -4.420 -19.116 1.00 82.12 101 GLN A O 1
ATOM 832 N N . ASP A 1 102 ? 8.642 -2.974 -18.898 1.00 77.12 102 ASP A N 1
ATOM 833 C CA . ASP A 1 102 ? 9.372 -1.731 -19.220 1.00 77.12 102 ASP A CA 1
ATOM 834 C C . ASP A 1 102 ? 9.839 -0.950 -17.964 1.00 77.12 102 ASP A C 1
ATOM 836 O O . ASP A 1 102 ? 10.325 0.173 -18.078 1.00 77.12 102 ASP A O 1
ATOM 840 N N . PHE A 1 10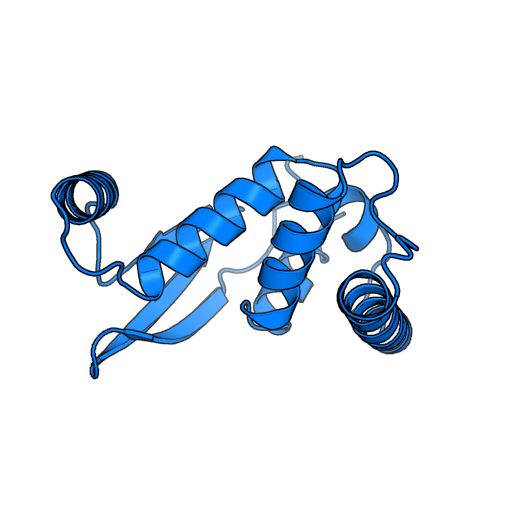3 ? 9.647 -1.506 -16.763 1.00 73.94 103 PHE A N 1
ATOM 841 C CA . PHE A 1 103 ? 9.966 -0.897 -15.464 1.00 73.94 103 PHE A CA 1
ATOM 842 C C . PHE A 1 103 ? 10.211 -2.002 -14.419 1.00 73.94 103 PHE A C 1
ATOM 844 O O . PHE A 1 103 ? 9.786 -3.142 -14.634 1.00 73.94 103 PHE A O 1
ATOM 851 N N . LEU A 1 104 ? 10.877 -1.680 -13.297 1.00 73.31 104 LEU A N 1
ATOM 852 C CA . LEU A 1 104 ? 11.215 -2.640 -12.226 1.00 73.31 104 LEU A CA 1
ATOM 853 C C . LEU A 1 104 ? 11.904 -3.905 -12.766 1.00 73.31 104 LEU A C 1
ATOM 855 O O . LEU A 1 104 ? 11.522 -5.023 -12.430 1.00 73.31 104 LEU A O 1
ATOM 859 N N . PHE A 1 105 ? 12.840 -3.753 -13.708 1.00 75.25 105 PHE A N 1
ATOM 860 C CA . PHE A 1 105 ? 13.456 -4.865 -14.457 1.00 75.25 105 PHE A CA 1
ATOM 861 C C . PHE A 1 105 ? 14.249 -5.842 -13.578 1.00 75.25 105 PHE A C 1
ATOM 863 O O . PHE A 1 105 ? 14.527 -6.971 -13.978 1.00 75.25 105 PHE A O 1
ATOM 870 N N . ASP A 1 106 ? 14.633 -5.382 -12.398 1.00 75.69 106 ASP A N 1
ATOM 871 C CA . ASP A 1 106 ? 15.280 -6.126 -11.329 1.00 75.69 106 ASP A CA 1
ATOM 872 C C . ASP A 1 106 ? 14.318 -7.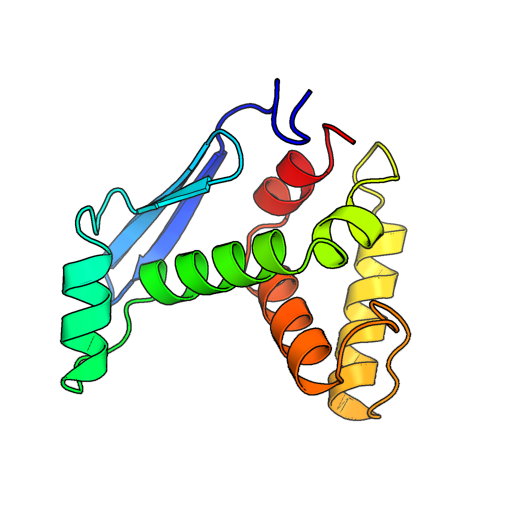079 -10.598 1.00 75.69 106 ASP A C 1
ATOM 874 O O . ASP A 1 106 ? 14.758 -8.042 -9.963 1.00 75.69 106 ASP A O 1
ATOM 878 N N . LEU A 1 107 ? 13.003 -6.881 -10.738 1.00 74.44 107 LEU A N 1
ATOM 879 C CA . LEU A 1 107 ? 11.986 -7.739 -10.145 1.00 74.44 107 LEU A CA 1
ATOM 880 C C . LEU A 1 107 ? 11.581 -8.892 -11.051 1.00 74.44 107 LEU A C 1
ATOM 882 O O . LEU A 1 107 ? 11.473 -8.776 -12.274 1.00 74.44 107 LEU A O 1
ATOM 886 N N . SER A 1 108 ? 11.225 -10.013 -10.418 1.00 82.75 108 SER A N 1
ATOM 887 C CA . SER A 1 108 ? 10.511 -11.074 -11.120 1.00 82.75 108 SER A CA 1
ATOM 888 C C . SER A 1 108 ? 9.175 -10.550 -11.649 1.00 82.75 108 SER A C 1
ATOM 890 O O . SER A 1 108 ? 8.521 -9.713 -11.024 1.00 82.75 108 SER A O 1
ATOM 892 N N . ARG A 1 109 ? 8.724 -11.100 -12.778 1.00 80.12 109 ARG A N 1
ATOM 893 C CA . ARG A 1 109 ? 7.474 -10.688 -13.426 1.00 80.12 109 ARG A CA 1
ATOM 894 C C . ARG A 1 109 ? 6.270 -10.693 -12.480 1.00 80.12 109 ARG A C 1
ATOM 896 O O . ARG A 1 109 ? 5.459 -9.778 -12.520 1.00 80.12 109 ARG A O 1
ATOM 903 N N . GLU A 1 110 ? 6.149 -11.708 -11.624 1.00 81.06 110 GLU A N 1
ATOM 904 C CA . GLU A 1 110 ? 5.064 -11.785 -10.636 1.00 81.06 110 GLU A CA 1
ATOM 905 C C . GLU A 1 110 ? 5.109 -10.609 -9.650 1.00 81.06 110 GLU A C 1
ATOM 907 O O . GLU A 1 110 ? 4.079 -10.003 -9.353 1.00 81.06 110 GLU A O 1
ATOM 912 N N . ARG A 1 111 ? 6.308 -10.247 -9.180 1.00 77.38 111 ARG A N 1
ATOM 913 C CA . ARG A 1 111 ? 6.504 -9.114 -8.270 1.00 77.38 111 ARG A CA 1
ATOM 914 C C . ARG A 1 111 ? 6.237 -7.786 -8.976 1.00 77.38 111 ARG A C 1
ATOM 916 O O . ARG A 1 111 ? 5.519 -6.966 -8.418 1.00 77.38 111 ARG A O 1
ATOM 923 N N . ALA A 1 112 ? 6.692 -7.614 -10.218 1.00 78.69 112 ALA A N 1
ATOM 924 C CA . ALA A 1 112 ? 6.395 -6.427 -11.026 1.00 78.69 112 ALA A CA 1
ATOM 925 C C . ALA A 1 112 ? 4.884 -6.256 -11.287 1.00 78.69 112 ALA A C 1
ATOM 927 O O . ALA A 1 112 ? 4.358 -5.146 -11.208 1.00 78.69 112 ALA A O 1
ATOM 928 N N . VAL A 1 113 ? 4.154 -7.353 -11.528 1.00 80.00 113 VAL A N 1
ATOM 929 C CA . VAL A 1 113 ? 2.686 -7.324 -11.667 1.00 80.00 113 VAL A CA 1
ATOM 930 C C . VAL A 1 113 ? 2.024 -6.876 -10.365 1.00 80.00 113 VAL A C 1
ATOM 932 O O . VAL A 1 113 ? 1.181 -5.981 -10.404 1.00 80.00 113 VAL A O 1
ATOM 935 N N . ARG A 1 114 ? 2.435 -7.433 -9.217 1.00 78.69 114 ARG A N 1
ATOM 936 C CA . ARG A 1 114 ? 1.931 -7.001 -7.902 1.00 78.69 114 ARG A CA 1
ATOM 937 C C . ARG A 1 114 ? 2.258 -5.536 -7.604 1.00 78.69 114 ARG A C 1
ATOM 939 O O . ARG A 1 114 ? 1.408 -4.827 -7.082 1.00 78.69 114 ARG A O 1
ATOM 946 N N . MET A 1 115 ? 3.435 -5.047 -7.993 1.00 76.12 115 MET A N 1
ATOM 947 C CA . MET A 1 115 ? 3.772 -3.618 -7.896 1.00 76.12 115 MET A CA 1
ATOM 948 C C . MET A 1 115 ? 2.859 -2.745 -8.766 1.00 76.12 115 MET A C 1
ATOM 950 O O . MET A 1 115 ? 2.506 -1.630 -8.391 1.00 76.12 115 MET A O 1
ATOM 954 N N . GLY A 1 116 ? 2.378 -3.269 -9.891 1.00 74.31 116 GLY A N 1
ATOM 955 C CA . GLY A 1 116 ? 1.324 -2.626 -10.670 1.00 74.31 116 GLY A CA 1
ATOM 956 C C . GLY A 1 116 ? -0.015 -2.482 -9.952 1.00 74.31 116 GLY A C 1
ATOM 957 O O . GLY A 1 116 ? -0.748 -1.511 -10.168 1.00 74.31 116 GLY A O 1
ATOM 958 N N . GLU A 1 117 ? -0.349 -3.434 -9.085 1.00 77.88 117 GLU A N 1
ATOM 959 C CA . GLU A 1 117 ? -1.562 -3.370 -8.270 1.00 77.88 117 GLU A CA 1
ATOM 960 C C . GLU A 1 117 ? -1.476 -2.256 -7.232 1.00 77.88 117 GLU A C 1
ATOM 962 O O . GLU A 1 117 ? -2.475 -1.572 -7.022 1.00 77.88 117 GLU A O 1
ATOM 967 N N . VAL A 1 118 ? -0.290 -2.011 -6.661 1.00 75.62 118 VAL A N 1
ATOM 968 C CA . VAL A 1 118 ? -0.034 -0.897 -5.732 1.00 75.62 118 VAL A CA 1
ATOM 969 C C . VAL A 1 118 ? -0.455 0.424 -6.374 1.00 75.62 118 VAL A C 1
ATOM 971 O O . VAL A 1 118 ? -1.249 1.166 -5.803 1.00 75.62 118 VAL A O 1
ATOM 974 N N . VAL A 1 119 ? -0.013 0.688 -7.604 1.00 71.38 119 VAL A N 1
ATOM 975 C CA . VAL A 1 119 ? -0.252 1.989 -8.250 1.00 71.38 119 VAL A CA 1
ATOM 976 C C . VAL A 1 119 ? -1.697 2.168 -8.707 1.00 71.38 119 VAL A C 1
ATOM 978 O O . VAL A 1 119 ? -2.229 3.273 -8.704 1.00 71.38 119 VAL A O 1
ATOM 981 N N . THR A 1 120 ? -2.357 1.080 -9.093 1.00 74.44 120 THR A N 1
ATOM 982 C CA . THR A 1 120 ? -3.762 1.133 -9.526 1.00 74.44 120 THR A CA 1
ATOM 983 C C . THR A 1 120 ? -4.754 1.095 -8.363 1.00 74.44 120 THR A C 1
ATOM 985 O O . THR A 1 120 ? -5.908 1.485 -8.535 1.00 74.44 120 THR A O 1
ATOM 988 N N . THR A 1 121 ? -4.319 0.637 -7.187 1.00 78.50 121 THR A N 1
ATOM 989 C CA . THR A 1 121 ? -5.147 0.517 -5.981 1.00 78.50 121 THR A CA 1
ATOM 990 C C . THR A 1 121 ? -4.999 1.711 -5.049 1.00 78.50 121 THR A C 1
ATOM 992 O O . THR A 1 121 ? -6.000 2.158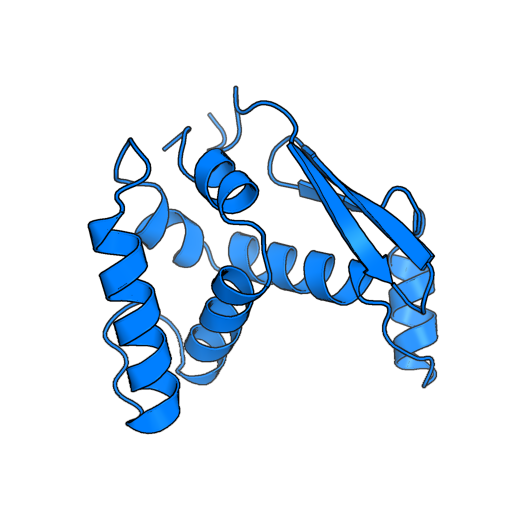 -4.484 1.00 78.50 121 THR A O 1
ATOM 995 N N . LEU A 1 122 ? -3.776 2.204 -4.848 1.00 78.06 122 LEU A N 1
ATOM 996 C CA . LEU A 1 122 ? -3.516 3.294 -3.917 1.00 78.06 122 LEU A CA 1
ATOM 997 C C . LEU A 1 122 ? -3.837 4.649 -4.563 1.00 78.06 122 LEU A C 1
ATOM 999 O O . LEU A 1 122 ? -3.562 4.849 -5.747 1.00 78.06 122 LEU A O 1
ATOM 1003 N N . PRO A 1 123 ? -4.398 5.609 -3.807 1.00 75.38 123 PRO A N 1
ATOM 1004 C CA . PRO A 1 123 ? -4.618 6.953 -4.324 1.00 75.38 123 PRO A CA 1
ATOM 1005 C C . PRO A 1 123 ? -3.307 7.604 -4.772 1.00 75.38 123 PRO A C 1
ATOM 1007 O O . PRO A 1 123 ? -2.289 7.497 -4.093 1.00 75.38 123 PRO A O 1
ATOM 1010 N N . HIS A 1 124 ? -3.338 8.361 -5.869 1.00 73.31 124 HIS A N 1
ATOM 1011 C CA . HIS A 1 124 ? -2.136 9.047 -6.349 1.00 73.31 124 HIS A CA 1
ATOM 1012 C C . HIS A 1 124 ? -1.556 10.017 -5.314 1.00 73.31 124 HIS A C 1
ATOM 1014 O O . HIS A 1 124 ? -0.349 10.057 -5.161 1.00 73.31 124 HIS A O 1
ATOM 1020 N N . GLU A 1 125 ? -2.389 10.719 -4.538 1.00 70.44 125 GLU A N 1
ATOM 1021 C CA . GLU A 1 125 ? -1.915 11.625 -3.477 1.00 70.44 125 GLU A CA 1
ATOM 1022 C C . GLU A 1 125 ? -1.074 10.917 -2.408 1.00 70.44 125 GLU A C 1
ATOM 1024 O O . GLU A 1 125 ? -0.218 11.523 -1.768 1.00 70.44 125 GLU A O 1
ATOM 1029 N N . PHE A 1 126 ? -1.339 9.631 -2.189 1.00 74.88 126 PHE A N 1
ATOM 1030 C CA . PHE A 1 126 ? -0.586 8.805 -1.261 1.00 74.88 126 PHE A CA 1
ATOM 1031 C C . PHE A 1 126 ? 0.779 8.440 -1.859 1.00 74.88 126 PHE A C 1
ATOM 1033 O O . PHE A 1 126 ? 1.801 8.580 -1.191 1.00 74.88 126 PHE A O 1
ATOM 1040 N N . LEU A 1 127 ? 0.802 8.041 -3.133 1.00 74.19 127 LEU A N 1
ATOM 1041 C CA . LEU A 1 127 ? 2.039 7.748 -3.859 1.00 74.19 127 LEU A CA 1
ATOM 1042 C C . LEU A 1 127 ? 2.910 9.006 -4.005 1.00 74.19 127 LEU A C 1
ATOM 1044 O O . LEU A 1 127 ? 4.108 8.948 -3.763 1.00 74.19 127 LEU A O 1
ATOM 1048 N N . ASP A 1 128 ? 2.303 10.157 -4.291 1.00 72.06 128 ASP A N 1
ATOM 1049 C CA . ASP A 1 128 ? 2.988 11.447 -4.439 1.00 72.06 128 ASP A CA 1
ATOM 1050 C C . ASP A 1 128 ? 3.708 11.874 -3.168 1.00 72.06 128 ASP A C 1
ATOM 1052 O O . ASP A 1 128 ? 4.820 12.391 -3.208 1.00 72.06 128 ASP A O 1
ATOM 1056 N N . ARG A 1 129 ? 3.075 11.647 -2.019 1.00 70.25 129 ARG A N 1
ATOM 1057 C CA . ARG A 1 129 ? 3.688 11.926 -0.723 1.00 70.25 129 ARG A CA 1
ATOM 1058 C C . ARG A 1 129 ? 4.858 11.003 -0.452 1.00 70.25 129 ARG A C 1
ATOM 1060 O O . ARG A 1 129 ? 5.861 11.472 0.067 1.00 70.25 129 ARG A O 1
ATOM 1067 N N . ALA A 1 130 ? 4.758 9.739 -0.858 1.00 66.12 130 ALA A N 1
ATOM 1068 C CA . ALA A 1 130 ? 5.891 8.837 -0.764 1.00 66.12 130 ALA A CA 1
ATOM 1069 C C . ALA A 1 130 ? 7.063 9.246 -1.678 1.00 66.12 130 ALA A C 1
ATOM 1071 O O . ALA A 1 130 ? 8.210 8.930 -1.380 1.00 66.12 130 ALA A O 1
ATOM 1072 N N . MET A 1 131 ? 6.779 9.978 -2.760 1.00 63.59 131 MET A N 1
ATOM 1073 C CA . MET A 1 131 ? 7.770 10.495 -3.708 1.00 63.59 131 MET A CA 1
ATOM 1074 C C . MET A 1 131 ? 8.383 11.846 -3.300 1.00 63.59 131 MET A C 1
ATOM 1076 O O . MET A 1 131 ? 9.461 12.184 -3.770 1.00 63.59 131 MET A O 1
ATOM 1080 N N . ALA A 1 132 ? 7.723 12.640 -2.453 1.00 59.38 132 ALA A N 1
ATOM 1081 C CA . ALA A 1 132 ? 8.107 14.029 -2.167 1.00 59.38 132 ALA A CA 1
ATOM 1082 C C . ALA A 1 132 ? 9.374 14.198 -1.298 1.00 59.38 132 ALA A C 1
ATOM 1084 O O . ALA A 1 132 ? 9.679 15.305 -0.860 1.00 59.38 132 ALA A O 1
ATOM 1085 N N . THR A 1 133 ? 10.099 13.129 -0.994 1.00 52.47 133 THR A N 1
ATOM 1086 C CA . THR A 1 133 ? 11.147 13.120 0.041 1.00 52.47 133 THR A CA 1
ATOM 1087 C C . THR A 1 133 ? 12.402 12.343 -0.329 1.00 52.47 133 THR A C 1
ATOM 1089 O O . THR A 1 133 ? 13.241 12.084 0.538 1.00 52.47 133 THR A O 1
ATOM 1092 N N . VAL A 1 134 ? 12.565 12.032 -1.615 1.00 48.44 134 VAL A N 1
ATOM 1093 C CA . VAL A 1 134 ? 13.779 11.424 -2.178 1.00 48.44 134 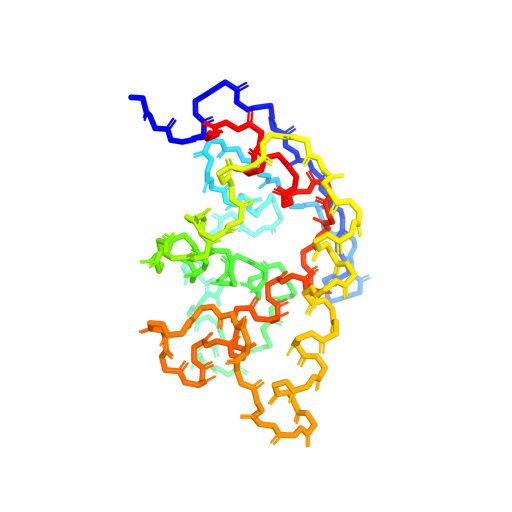VAL A CA 1
ATOM 1094 C C . VAL A 1 134 ? 14.449 12.389 -3.145 1.00 48.44 134 VAL A C 1
ATOM 1096 O O . VAL A 1 134 ? 13.726 13.168 -3.803 1.00 48.44 134 VAL A O 1
#